Protein AF-A0A1G1PD47-F1 (afdb_monomer_lite)

Structure (mmCIF, N/CA/C/O backbone):
data_AF-A0A1G1PD47-F1
#
_entry.id   AF-A0A1G1PD47-F1
#
loop_
_atom_site.group_PDB
_atom_site.id
_atom_site.type_symbol
_atom_site.label_atom_id
_atom_site.label_alt_id
_atom_site.label_comp_id
_atom_site.label_asym_id
_atom_site.label_entity_id
_atom_site.label_seq_id
_atom_site.pdbx_PDB_ins_code
_at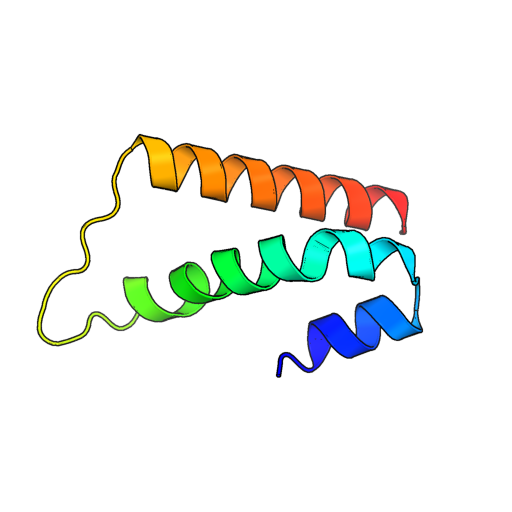om_site.Cartn_x
_atom_site.Cartn_y
_atom_site.Cartn_z
_atom_site.occupancy
_atom_site.B_iso_or_equiv
_atom_site.auth_seq_id
_atom_site.auth_comp_id
_atom_site.auth_asym_id
_atom_site.auth_atom_id
_atom_site.pdbx_PDB_model_num
ATOM 1 N N . MET A 1 1 ? -9.210 -10.514 -5.477 1.00 55.62 1 MET A N 1
ATOM 2 C CA . MET A 1 1 ? -9.378 -9.461 -4.452 1.00 55.62 1 MET A CA 1
ATOM 3 C C . MET A 1 1 ? -8.676 -9.932 -3.192 1.00 55.62 1 MET A C 1
ATOM 5 O O . MET A 1 1 ? -8.806 -11.104 -2.861 1.00 55.62 1 MET A O 1
ATOM 9 N N . ASP A 1 2 ? -7.886 -9.067 -2.566 1.00 76.62 2 ASP A N 1
ATOM 10 C CA . ASP A 1 2 ? -6.891 -9.451 -1.563 1.00 76.62 2 ASP A CA 1
ATOM 11 C C . ASP A 1 2 ? -7.539 -9.775 -0.206 1.00 76.62 2 ASP A C 1
ATOM 13 O O . ASP A 1 2 ? -8.085 -8.894 0.463 1.00 76.62 2 ASP A O 1
ATOM 17 N N . TYR A 1 3 ? -7.528 -11.053 0.189 1.00 87.12 3 TYR A N 1
ATOM 18 C CA . TYR A 1 3 ? -8.244 -11.540 1.378 1.00 87.12 3 TYR A CA 1
ATOM 19 C C . TYR A 1 3 ? -7.786 -10.840 2.666 1.00 87.12 3 TYR A C 1
ATOM 21 O O . TYR A 1 3 ? -8.610 -10.486 3.508 1.00 87.12 3 TYR A O 1
ATOM 29 N N . LEU A 1 4 ? -6.484 -10.561 2.786 1.00 88.25 4 LEU A N 1
ATOM 30 C CA . LEU A 1 4 ? -5.919 -9.868 3.943 1.00 88.25 4 LEU A CA 1
ATOM 31 C C . LEU A 1 4 ? -6.443 -8.433 4.071 1.00 88.25 4 LEU A C 1
ATOM 33 O O . LEU A 1 4 ? -6.838 -8.022 5.158 1.00 88.25 4 LEU A O 1
ATOM 37 N N . LEU A 1 5 ? -6.507 -7.687 2.964 1.00 88.12 5 LEU A N 1
ATOM 38 C CA . LEU A 1 5 ? -7.009 -6.313 2.974 1.00 88.12 5 LEU A CA 1
ATOM 39 C C . LEU A 1 5 ? -8.478 -6.262 3.407 1.00 88.12 5 LEU A C 1
ATOM 41 O O . LEU A 1 5 ? -8.872 -5.359 4.143 1.00 88.12 5 LEU A O 1
ATOM 45 N N . LYS A 1 6 ? -9.282 -7.249 2.994 1.00 90.69 6 LYS A N 1
ATOM 46 C CA . LYS A 1 6 ? -10.665 -7.379 3.465 1.00 90.69 6 LYS A CA 1
ATOM 47 C C . LYS A 1 6 ? -10.717 -7.549 4.986 1.00 90.69 6 LYS A C 1
ATOM 49 O O . LYS A 1 6 ? -11.408 -6.782 5.644 1.00 90.69 6 LYS A O 1
ATOM 54 N N . LEU A 1 7 ? -9.939 -8.480 5.541 1.00 92.00 7 LEU A N 1
ATOM 55 C CA . LEU A 1 7 ? -9.884 -8.696 6.991 1.00 92.00 7 LEU A CA 1
ATOM 56 C C . LEU A 1 7 ? -9.435 -7.440 7.750 1.00 92.00 7 LEU A C 1
ATOM 58 O O . LEU A 1 7 ? -9.992 -7.120 8.797 1.00 92.00 7 LEU A O 1
ATOM 62 N N . CYS A 1 8 ? -8.465 -6.695 7.214 1.00 90.25 8 CYS A N 1
ATOM 63 C CA . CYS A 1 8 ? -8.045 -5.425 7.800 1.00 90.25 8 CYS A CA 1
ATOM 64 C C . CYS A 1 8 ? -9.183 -4.394 7.803 1.00 90.25 8 CYS A C 1
ATOM 66 O O . CYS A 1 8 ? -9.395 -3.741 8.822 1.00 90.25 8 CYS A O 1
ATOM 68 N N . LYS A 1 9 ? -9.939 -4.270 6.703 1.00 90.31 9 LYS A N 1
ATOM 69 C CA . LYS A 1 9 ? -11.102 -3.368 6.615 1.00 90.31 9 LYS A CA 1
ATOM 70 C C . LYS A 1 9 ? -12.214 -3.745 7.596 1.00 90.31 9 LYS A C 1
ATOM 72 O O . LYS A 1 9 ? -12.811 -2.845 8.181 1.00 90.31 9 LYS A O 1
ATOM 77 N N . ASP A 1 10 ? -12.452 -5.041 7.788 1.00 91.50 10 ASP A N 1
ATOM 78 C CA . ASP A 1 10 ? -13.448 -5.556 8.735 1.00 91.50 10 ASP A CA 1
ATOM 79 C C . ASP A 1 10 ? -13.026 -5.299 10.197 1.00 91.50 10 ASP A C 1
ATOM 81 O O . ASP A 1 10 ? -13.870 -5.029 11.048 1.00 91.50 10 ASP A O 1
ATOM 85 N N . PHE A 1 11 ? -11.720 -5.325 10.492 1.00 90.06 11 PHE A N 1
ATOM 86 C CA . PHE A 1 11 ? -11.176 -4.978 11.811 1.00 90.06 11 PHE A CA 1
ATOM 87 C C . PHE A 1 11 ? -11.187 -3.465 12.080 1.00 90.06 11 PHE A C 1
ATOM 89 O O . PHE A 1 11 ? -11.506 -3.025 13.183 1.00 90.06 11 PHE A O 1
ATOM 96 N N . ASN A 1 12 ? -10.812 -2.652 11.088 1.00 87.81 12 ASN A N 1
ATOM 97 C CA . ASN A 1 12 ? -10.787 -1.199 11.202 1.00 87.81 12 ASN A CA 1
ATOM 98 C C . ASN A 1 12 ? -11.010 -0.540 9.835 1.00 87.81 12 ASN A C 1
ATOM 100 O O . ASN A 1 12 ? -10.149 -0.570 8.954 1.00 87.81 12 ASN A O 1
ATOM 104 N N . HIS A 1 13 ? -12.140 0.152 9.689 1.00 87.81 13 HIS A N 1
ATOM 105 C CA . HIS A 1 13 ? -12.528 0.798 8.435 1.00 87.81 13 HIS A CA 1
ATOM 106 C C . HIS A 1 13 ? -11.518 1.833 7.909 1.00 87.81 13 HIS A C 1
ATOM 108 O O . HIS A 1 13 ? -11.498 2.077 6.706 1.00 87.81 13 HIS A O 1
ATOM 114 N N . LYS A 1 14 ? -10.619 2.381 8.747 1.00 86.62 14 LYS A N 1
ATOM 115 C CA . LYS A 1 14 ? -9.530 3.275 8.298 1.00 86.62 14 LYS A CA 1
ATOM 116 C C . LYS A 1 14 ? -8.549 2.602 7.333 1.00 86.62 14 LYS A C 1
ATOM 118 O O . LYS A 1 14 ? -7.798 3.290 6.654 1.00 86.62 14 LYS A O 1
ATOM 123 N N . PHE A 1 15 ? -8.533 1.270 7.255 1.00 88.44 15 PHE A N 1
ATOM 124 C CA . PHE A 1 15 ? -7.737 0.559 6.255 1.00 88.44 15 PHE A CA 1
ATOM 125 C C . PHE A 1 15 ? -8.292 0.694 4.828 1.00 88.44 15 PHE A C 1
ATOM 127 O O . PHE A 1 15 ? -7.549 0.440 3.882 1.00 88.44 15 PHE A O 1
ATOM 134 N N . ALA A 1 16 ? -9.544 1.138 4.651 1.00 89.56 16 ALA A N 1
ATOM 135 C CA . ALA A 1 16 ? -10.106 1.420 3.329 1.00 89.56 16 ALA A CA 1
ATOM 136 C C . ALA A 1 16 ? -9.349 2.544 2.599 1.00 89.56 16 ALA A C 1
ATOM 138 O O . ALA A 1 16 ? -9.142 2.445 1.393 1.00 89.56 16 ALA A O 1
ATOM 139 N N . ASP A 1 17 ? -8.829 3.532 3.335 1.00 91.25 17 ASP A N 1
ATOM 140 C CA . ASP A 1 17 ? -8.049 4.651 2.782 1.00 91.25 17 ASP A CA 1
ATOM 141 C C . ASP A 1 17 ? -6.733 4.200 2.115 1.00 91.25 17 ASP A C 1
ATOM 143 O O . ASP A 1 17 ? -6.102 4.963 1.387 1.00 91.25 17 ASP A O 1
ATOM 147 N N . TYR A 1 18 ? -6.302 2.958 2.362 1.00 89.94 18 TYR A N 1
ATOM 148 C CA . TYR A 1 18 ? -5.038 2.402 1.874 1.00 89.94 18 TYR A CA 1
ATOM 149 C C . TYR A 1 18 ? -5.227 1.285 0.842 1.00 89.94 18 TYR A C 1
ATOM 151 O O . TYR A 1 18 ? -4.251 0.637 0.465 1.00 89.94 18 TYR A O 1
ATOM 159 N N . GLU A 1 19 ? -6.455 1.046 0.376 1.00 90.56 19 GLU A N 1
ATOM 160 C CA . GLU A 1 19 ? -6.758 -0.011 -0.593 1.00 90.56 19 GLU A CA 1
ATOM 161 C C . GLU A 1 19 ? -6.013 0.182 -1.916 1.00 90.56 19 GLU A C 1
ATOM 163 O O . GLU A 1 19 ? -5.351 -0.741 -2.391 1.00 90.56 19 GLU A O 1
ATOM 168 N N . GLU A 1 20 ? -6.034 1.393 -2.471 1.00 90.31 20 GLU A N 1
ATOM 169 C CA . GLU A 1 20 ? -5.308 1.714 -3.702 1.00 90.31 20 GLU A CA 1
ATOM 170 C C . GLU A 1 20 ? -3.793 1.534 -3.525 1.00 90.31 20 GLU A C 1
ATOM 172 O O . GLU A 1 20 ? -3.132 0.875 -4.330 1.00 90.31 20 GLU A O 1
ATOM 177 N N . SER A 1 21 ? -3.253 2.031 -2.410 1.00 91.69 21 SER A N 1
ATOM 178 C CA . SER A 1 21 ? -1.843 1.881 -2.044 1.00 91.69 21 SER A CA 1
ATOM 179 C C . SER A 1 21 ? -1.427 0.411 -1.938 1.00 91.69 21 SER A C 1
ATOM 181 O O . SER A 1 21 ? -0.370 0.030 -2.439 1.00 91.69 21 SER A O 1
ATOM 183 N N . ALA A 1 22 ? -2.258 -0.437 -1.325 1.00 89.75 22 ALA A N 1
ATOM 184 C CA . ALA A 1 22 ? -2.007 -1.871 -1.205 1.00 89.75 22 ALA A CA 1
ATOM 185 C C . ALA A 1 22 ? -2.037 -2.580 -2.571 1.00 89.75 22 ALA A C 1
ATOM 187 O O . ALA A 1 22 ? -1.164 -3.399 -2.859 1.00 89.75 22 ALA A O 1
ATOM 188 N N . LEU A 1 23 ? -2.983 -2.220 -3.446 1.00 87.88 23 LEU A N 1
ATOM 189 C CA . LEU A 1 23 ? -3.068 -2.762 -4.806 1.00 87.88 23 LEU A CA 1
ATOM 190 C C . LEU A 1 23 ? -1.843 -2.403 -5.654 1.00 87.88 23 LEU A C 1
ATOM 192 O O . LEU A 1 23 ? -1.338 -3.251 -6.390 1.00 87.88 23 LEU A O 1
ATOM 196 N N . VAL A 1 24 ? -1.343 -1.169 -5.537 1.00 88.75 24 VAL A N 1
ATOM 197 C CA . VAL A 1 24 ? -0.093 -0.748 -6.186 1.00 88.75 24 VAL A CA 1
ATOM 198 C C . VAL A 1 24 ? 1.079 -1.578 -5.665 1.00 88.75 24 VAL A C 1
ATOM 200 O O . VAL A 1 24 ? 1.859 -2.105 -6.456 1.00 88.75 24 VAL A O 1
ATOM 203 N N . LEU A 1 25 ? 1.184 -1.737 -4.343 1.00 89.75 25 LEU A N 1
ATOM 204 C CA . LEU A 1 25 ? 2.301 -2.436 -3.708 1.00 89.75 25 LEU A CA 1
ATOM 205 C C . LEU A 1 25 ? 2.344 -3.940 -4.005 1.00 89.75 25 LEU A C 1
ATOM 207 O O . LEU A 1 25 ? 3.431 -4.513 -4.079 1.00 89.75 25 LEU A O 1
ATOM 211 N N . ASN A 1 26 ? 1.191 -4.571 -4.228 1.00 86.56 26 ASN A N 1
ATOM 212 C CA . ASN A 1 26 ? 1.107 -6.000 -4.528 1.00 86.56 26 ASN A CA 1
ATOM 213 C C . ASN A 1 26 ? 1.886 -6.421 -5.776 1.00 86.56 26 ASN A C 1
ATOM 215 O O . ASN A 1 26 ? 2.456 -7.513 -5.798 1.00 86.56 26 ASN A O 1
ATOM 219 N N . LYS A 1 27 ? 1.960 -5.551 -6.789 1.00 80.56 27 LYS A N 1
ATOM 220 C CA . LYS A 1 27 ? 2.685 -5.815 -8.043 1.00 80.56 27 LYS A CA 1
ATOM 221 C C . LYS A 1 27 ? 4.164 -6.111 -7.775 1.00 80.56 27 LYS A C 1
ATOM 223 O O . LYS A 1 27 ? 4.705 -7.120 -8.222 1.00 80.56 27 LYS A O 1
ATOM 228 N N . TYR A 1 28 ? 4.775 -5.323 -6.892 1.00 82.94 28 TYR A N 1
ATOM 229 C CA . TYR A 1 28 ? 6.169 -5.493 -6.470 1.00 82.94 28 TYR A CA 1
ATOM 230 C C . TYR A 1 28 ? 6.396 -6.695 -5.540 1.00 82.94 28 TYR A C 1
ATOM 232 O O . TYR A 1 28 ? 7.537 -7.077 -5.288 1.00 82.94 28 TYR A O 1
ATOM 240 N N . GLY A 1 29 ? 5.339 -7.299 -4.991 1.00 76.19 29 GLY A N 1
ATOM 241 C CA . GLY A 1 29 ? 5.456 -8.483 -4.141 1.00 76.19 29 GLY A CA 1
ATOM 242 C C . GLY A 1 29 ? 5.798 -9.752 -4.926 1.00 76.19 29 GLY A C 1
ATOM 243 O O . GLY A 1 29 ? 6.512 -10.612 -4.397 1.00 76.19 29 GLY A O 1
ATOM 244 N N . ILE A 1 30 ? 5.312 -9.839 -6.169 1.00 68.75 30 ILE A N 1
ATOM 245 C CA . ILE A 1 30 ? 5.333 -11.038 -7.019 1.00 68.75 30 ILE A CA 1
ATOM 246 C C . ILE A 1 30 ? 6.300 -10.858 -8.194 1.00 68.75 30 ILE A C 1
ATOM 248 O O . ILE A 1 30 ? 7.209 -11.670 -8.369 1.00 68.75 30 ILE A O 1
ATOM 252 N N . GLU A 1 31 ? 6.135 -9.781 -8.965 1.00 67.06 31 GLU A N 1
ATOM 253 C CA . GLU A 1 31 ? 6.810 -9.584 -10.256 1.00 67.06 31 GLU A CA 1
ATOM 254 C C . GLU A 1 31 ? 8.349 -9.560 -10.173 1.00 67.06 31 GLU A C 1
ATOM 256 O O . GLU A 1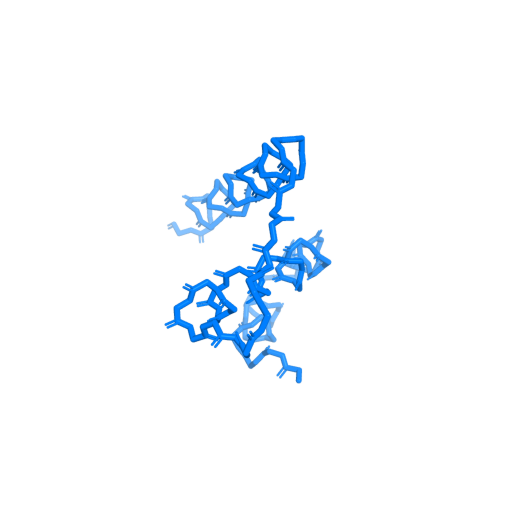 31 ? 8.994 -10.171 -11.023 1.00 67.06 31 GLU A O 1
ATOM 261 N N . PRO A 1 32 ? 8.987 -8.964 -9.145 1.00 63.12 32 PRO A N 1
ATOM 262 C CA . PRO A 1 32 ? 10.449 -8.968 -9.047 1.00 63.12 32 PRO A CA 1
ATOM 263 C C . PRO A 1 32 ? 11.047 -10.333 -8.680 1.00 63.12 32 PRO A C 1
ATOM 265 O O . PRO A 1 32 ? 12.240 -10.546 -8.877 1.00 63.12 32 PRO A O 1
ATOM 268 N N . ARG A 1 33 ? 10.254 -11.243 -8.092 1.00 65.25 33 ARG A N 1
ATOM 269 C CA . ARG A 1 33 ? 10.728 -12.569 -7.643 1.00 65.25 33 ARG A CA 1
ATOM 270 C C . ARG A 1 33 ? 10.555 -13.647 -8.705 1.00 65.25 33 ARG A C 1
ATOM 272 O O . ARG A 1 33 ? 11.294 -14.625 -8.691 1.00 65.25 33 ARG A O 1
ATOM 279 N N . TYR A 1 34 ? 9.591 -13.456 -9.599 1.00 67.88 34 TYR A N 1
ATOM 280 C CA . TYR A 1 34 ? 9.308 -14.334 -10.726 1.00 67.88 34 TYR A CA 1
ATOM 281 C C . TYR A 1 34 ? 9.289 -13.477 -11.988 1.00 67.88 34 TYR A C 1
ATOM 283 O O . TYR A 1 34 ? 8.206 -13.131 -12.466 1.00 67.88 34 TYR A O 1
ATOM 291 N N . PRO A 1 35 ? 10.468 -13.056 -12.482 1.00 61.69 35 PRO A N 1
ATOM 292 C CA . PRO A 1 35 ? 10.518 -12.233 -13.674 1.00 61.69 35 PRO A CA 1
ATOM 293 C C . PRO A 1 35 ? 9.848 -13.003 -14.812 1.00 61.69 35 PRO A C 1
ATOM 295 O O . PRO A 1 35 ? 10.198 -14.152 -15.085 1.00 61.69 35 PRO A O 1
ATOM 298 N N . ALA A 1 36 ? 8.861 -12.375 -15.451 1.00 62.69 36 ALA A N 1
ATOM 299 C CA . ALA A 1 36 ? 8.386 -12.825 -16.751 1.00 62.69 36 ALA A CA 1
ATOM 300 C C . ALA A 1 36 ? 9.566 -12.838 -17.742 1.00 62.69 36 ALA A C 1
ATOM 302 O O . ALA A 1 36 ? 10.615 -12.251 -17.468 1.00 62.69 36 ALA A O 1
ATOM 303 N N . ASP A 1 37 ? 9.390 -13.439 -18.921 1.00 63.78 37 ASP A N 1
ATOM 304 C CA . ASP A 1 37 ? 10.438 -13.516 -19.958 1.00 63.78 37 ASP A CA 1
ATOM 305 C C . ASP A 1 37 ? 11.041 -12.143 -20.341 1.00 63.78 37 ASP A C 1
ATOM 307 O O . ASP A 1 37 ? 12.107 -12.070 -20.951 1.00 63.78 37 ASP A O 1
ATOM 311 N N . ILE A 1 38 ? 10.379 -11.043 -19.959 1.00 67.06 38 ILE A N 1
ATOM 312 C CA . ILE A 1 38 ? 10.826 -9.665 -20.141 1.00 67.06 38 ILE A CA 1
ATOM 313 C C . ILE A 1 38 ? 11.078 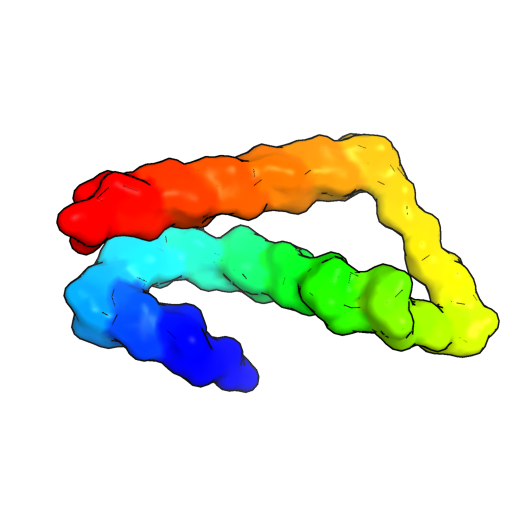-9.019 -18.765 1.00 67.06 38 ILE A C 1
ATOM 315 O O . ILE A 1 38 ? 10.149 -8.935 -17.954 1.00 67.06 38 ILE A O 1
ATOM 319 N N . PRO A 1 39 ? 12.292 -8.497 -18.500 1.00 71.44 39 PRO A N 1
ATOM 320 C CA . PRO A 1 39 ? 12.581 -7.763 -17.276 1.00 71.44 39 PRO A CA 1
ATOM 321 C C . PRO A 1 39 ? 11.716 -6.504 -17.174 1.00 71.44 39 PRO A C 1
ATOM 323 O O . PRO A 1 39 ? 11.712 -5.661 -18.074 1.00 71.44 39 PRO A O 1
ATOM 326 N N . ILE A 1 40 ? 11.015 -6.352 -16.052 1.00 76.75 40 ILE A N 1
ATOM 327 C CA . ILE A 1 40 ? 10.281 -5.126 -15.737 1.00 76.75 40 ILE A CA 1
ATOM 328 C C . ILE A 1 40 ? 11.256 -4.154 -15.072 1.00 76.75 40 ILE A C 1
ATOM 330 O O . ILE A 1 40 ? 11.780 -4.419 -13.988 1.00 76.75 40 ILE A O 1
ATOM 334 N N . TYR A 1 41 ? 11.509 -3.026 -15.733 1.00 81.69 41 TYR A N 1
ATOM 335 C CA . TYR A 1 41 ? 12.332 -1.946 -15.199 1.00 81.69 41 TYR A CA 1
ATOM 336 C C . TYR A 1 41 ? 11.441 -0.872 -14.582 1.00 81.69 41 TYR A C 1
ATOM 338 O O . TYR A 1 41 ? 10.706 -0.187 -15.290 1.00 81.69 41 TYR A O 1
ATOM 346 N N . TYR A 1 42 ? 11.546 -0.700 -13.268 1.00 85.88 42 TYR A N 1
ATOM 347 C CA . TYR A 1 42 ? 10.849 0.357 -12.541 1.00 85.88 42 TYR A CA 1
ATOM 348 C C . TYR A 1 42 ? 11.685 1.633 -12.510 1.00 85.88 42 TYR A C 1
ATOM 350 O O . TYR A 1 42 ? 12.904 1.593 -12.316 1.00 85.88 42 TYR A O 1
ATOM 358 N N . SER A 1 43 ? 11.032 2.784 -12.663 1.00 92.44 43 SER A N 1
ATOM 359 C CA . SER A 1 43 ? 11.733 4.065 -12.561 1.00 92.44 43 SER A CA 1
ATOM 360 C C . SER A 1 43 ? 12.110 4.387 -11.107 1.00 92.44 43 SER A C 1
ATOM 362 O O . SER A 1 43 ? 11.504 3.900 -10.146 1.00 92.44 43 SER A O 1
ATOM 364 N N . VAL A 1 44 ? 13.104 5.261 -10.923 1.00 93.19 44 VAL A N 1
ATOM 365 C CA . VAL A 1 44 ? 13.501 5.738 -9.586 1.00 93.19 44 VAL A CA 1
ATOM 366 C C . VAL A 1 44 ? 12.337 6.442 -8.880 1.00 93.19 44 VAL A C 1
ATOM 368 O O . VAL A 1 44 ? 12.131 6.241 -7.684 1.00 93.19 44 VAL A O 1
ATOM 371 N N . GLU A 1 45 ? 11.556 7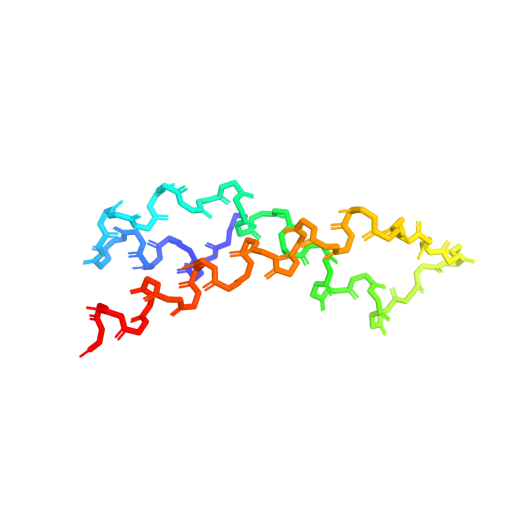.243 -9.605 1.00 95.06 45 GLU A N 1
ATOM 372 C CA . GLU A 1 45 ? 10.437 8.003 -9.033 1.00 95.06 45 GLU A CA 1
ATOM 373 C C . GLU A 1 45 ? 9.259 7.107 -8.640 1.00 95.06 45 GLU A C 1
ATOM 375 O O . GLU A 1 45 ? 8.671 7.269 -7.567 1.00 95.06 45 GLU A O 1
ATOM 380 N N . GLU A 1 46 ? 8.971 6.094 -9.454 1.00 91.94 46 GLU A N 1
ATOM 381 C CA . GLU A 1 46 ? 8.001 5.052 -9.122 1.00 91.94 46 GLU A CA 1
ATOM 382 C C . GLU A 1 46 ? 8.420 4.289 -7.861 1.00 91.94 46 GLU A C 1
ATOM 384 O O . GLU A 1 46 ? 7.640 4.159 -6.915 1.00 91.94 46 GLU A O 1
ATOM 389 N N . THR A 1 47 ? 9.690 3.888 -7.786 1.00 91.19 47 THR A N 1
ATOM 390 C CA . THR A 1 47 ? 10.235 3.173 -6.626 1.00 91.19 47 THR A CA 1
ATOM 391 C C . THR A 1 47 ? 10.156 4.023 -5.354 1.00 91.19 47 THR A C 1
ATOM 393 O O . THR A 1 47 ? 9.743 3.539 -4.298 1.00 91.19 47 THR A O 1
ATOM 396 N N . LYS A 1 48 ? 10.496 5.318 -5.431 1.00 95.00 48 LYS A N 1
ATOM 397 C CA . LYS A 1 48 ? 10.351 6.260 -4.306 1.00 95.00 48 LYS A CA 1
ATOM 398 C C . LYS A 1 48 ? 8.901 6.364 -3.841 1.00 95.00 48 LYS A C 1
ATOM 400 O O . LYS A 1 48 ? 8.646 6.378 -2.634 1.00 95.00 48 LYS A O 1
ATOM 405 N N . THR A 1 49 ? 7.966 6.417 -4.785 1.00 94.38 49 THR A N 1
ATOM 406 C CA . THR A 1 49 ? 6.530 6.494 -4.503 1.00 94.38 49 THR A CA 1
ATOM 407 C C . THR A 1 49 ? 6.050 5.224 -3.804 1.00 94.38 49 THR A C 1
ATOM 409 O O . THR A 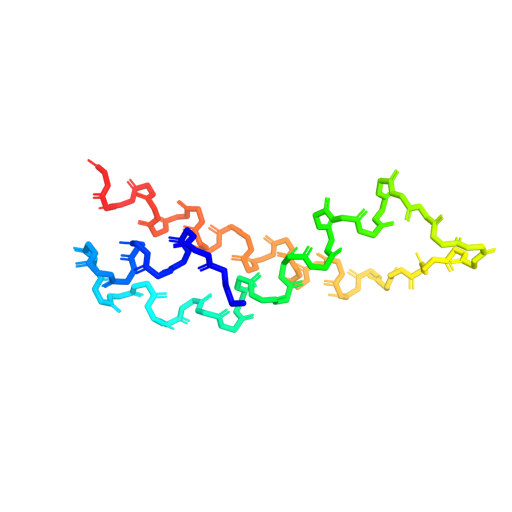1 49 ? 5.449 5.312 -2.735 1.00 94.38 49 THR A O 1
ATOM 412 N N . ALA A 1 50 ? 6.412 4.046 -4.317 1.00 93.00 50 ALA A N 1
ATOM 413 C CA . ALA A 1 50 ? 6.092 2.764 -3.692 1.00 93.00 50 ALA A CA 1
ATOM 414 C C . ALA A 1 50 ? 6.645 2.673 -2.256 1.00 93.00 50 ALA A C 1
ATOM 416 O O . ALA A 1 50 ? 5.915 2.356 -1.316 1.00 93.00 50 ALA A O 1
ATOM 417 N N . ILE A 1 51 ? 7.910 3.048 -2.039 1.00 94.38 51 ILE A N 1
ATOM 418 C CA . ILE A 1 51 ? 8.515 3.066 -0.696 1.00 94.38 51 ILE A CA 1
ATOM 419 C C . ILE A 1 51 ? 7.755 4.007 0.249 1.00 94.38 51 ILE A C 1
ATOM 421 O O . ILE A 1 51 ? 7.574 3.684 1.428 1.00 94.38 51 ILE A O 1
ATOM 425 N N . LYS A 1 52 ? 7.314 5.174 -0.235 1.00 95.62 52 LYS A N 1
ATOM 426 C CA . LYS A 1 52 ? 6.530 6.122 0.565 1.00 95.62 52 LYS A CA 1
ATOM 427 C C . LYS A 1 52 ? 5.192 5.512 0.993 1.00 95.62 52 LYS A C 1
ATOM 429 O O . LYS A 1 52 ? 4.903 5.515 2.189 1.00 95.62 52 LYS A O 1
ATOM 434 N N . LEU A 1 53 ? 4.441 4.930 0.056 1.00 94.44 53 LEU A N 1
ATOM 435 C CA . LEU A 1 53 ? 3.152 4.281 0.328 1.00 94.44 53 LEU A CA 1
ATOM 436 C C . LEU A 1 53 ? 3.301 3.145 1.350 1.00 94.44 53 LEU A C 1
ATOM 438 O O . LEU A 1 53 ? 2.550 3.065 2.321 1.00 94.44 53 LEU A O 1
ATOM 442 N N . ALA A 1 54 ? 4.335 2.313 1.199 1.00 94.06 54 ALA A N 1
ATOM 443 C CA . ALA A 1 54 ? 4.613 1.226 2.135 1.00 94.06 54 ALA A CA 1
ATOM 444 C C . ALA A 1 54 ? 4.890 1.744 3.557 1.00 94.06 54 ALA A C 1
ATOM 446 O O . ALA A 1 54 ? 4.3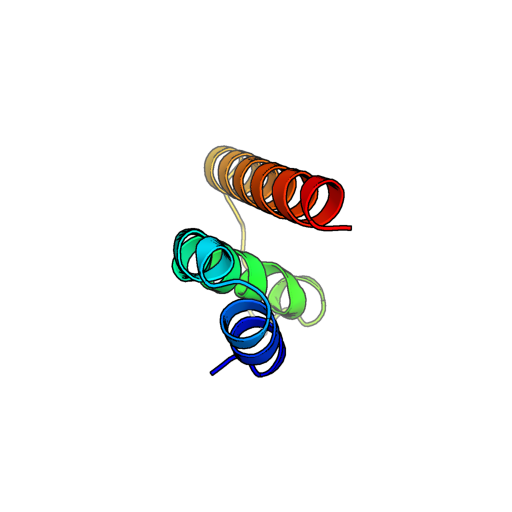79 1.202 4.540 1.00 94.06 54 ALA A O 1
ATOM 447 N N . LYS A 1 55 ? 5.669 2.827 3.688 1.00 95.19 55 LYS A N 1
ATOM 448 C CA . LYS A 1 55 ? 5.955 3.455 4.988 1.00 95.19 55 LYS A CA 1
ATOM 449 C C . LYS A 1 55 ? 4.700 4.018 5.652 1.00 95.19 55 LYS A C 1
ATOM 451 O O . LYS A 1 55 ? 4.582 3.937 6.876 1.00 95.19 55 LYS A O 1
ATOM 456 N N . GLU A 1 56 ? 3.786 4.590 4.876 1.00 92.50 56 GLU A N 1
ATOM 457 C CA . GLU A 1 56 ? 2.515 5.115 5.383 1.00 92.50 56 GLU A CA 1
ATOM 458 C C . GLU A 1 56 ? 1.632 3.990 5.934 1.00 92.50 56 GLU A C 1
ATOM 460 O O . GLU A 1 56 ? 1.210 4.072 7.090 1.00 92.50 56 GLU A O 1
ATOM 465 N N . ILE A 1 57 ? 1.473 2.891 5.190 1.00 90.81 57 ILE A N 1
ATOM 466 C CA . ILE A 1 57 ? 0.716 1.712 5.642 1.00 90.81 57 ILE A CA 1
ATOM 467 C C . ILE A 1 57 ? 1.325 1.121 6.922 1.00 90.81 57 ILE A C 1
ATOM 469 O O . ILE A 1 57 ? 0.616 0.903 7.904 1.00 90.81 57 ILE A O 1
ATOM 473 N N . ILE A 1 58 ? 2.649 0.929 6.969 1.00 92.12 58 ILE A N 1
ATOM 474 C CA . ILE A 1 58 ? 3.339 0.411 8.164 1.00 92.12 58 ILE A CA 1
ATOM 475 C C . ILE A 1 58 ? 3.098 1.314 9.377 1.00 92.12 58 ILE A C 1
ATOM 477 O O . ILE A 1 58 ? 2.882 0.823 10.486 1.00 92.12 58 ILE A O 1
ATOM 481 N N . ARG A 1 59 ? 3.137 2.639 9.193 1.00 91.12 59 ARG A N 1
ATOM 482 C CA . ARG A 1 59 ? 2.887 3.594 10.279 1.00 91.12 59 ARG A CA 1
ATOM 483 C C . ARG A 1 59 ? 1.465 3.463 10.825 1.00 91.12 59 ARG A C 1
ATOM 485 O O . ARG A 1 59 ? 1.287 3.600 12.031 1.00 91.12 59 ARG A O 1
ATOM 492 N N . VAL A 1 60 ? 0.477 3.223 9.968 1.00 87.81 60 VAL A N 1
ATOM 493 C CA . VAL A 1 60 ? -0.923 3.035 10.378 1.00 87.81 60 VAL A CA 1
ATOM 494 C C . VAL A 1 60 ? -1.080 1.741 11.156 1.00 87.81 60 VAL A C 1
ATOM 496 O O . VAL A 1 60 ? -1.624 1.768 12.255 1.00 87.81 60 VAL A O 1
ATOM 499 N N . ILE A 1 61 ? -0.526 0.640 10.642 1.00 87.25 61 ILE A N 1
ATOM 500 C CA . ILE A 1 61 ? -0.550 -0.663 11.317 1.00 87.25 61 ILE A CA 1
ATOM 501 C C . ILE A 1 61 ? 0.066 -0.548 12.716 1.00 87.25 61 ILE A C 1
ATOM 503 O O . ILE A 1 61 ? -0.558 -0.942 13.692 1.00 87.25 61 ILE A O 1
ATOM 507 N N . LYS A 1 62 ? 1.239 0.084 12.841 1.00 89.38 62 LYS A N 1
ATOM 508 C CA . LYS A 1 62 ? 1.912 0.290 14.136 1.00 89.38 62 LYS A CA 1
ATOM 509 C C . LYS A 1 62 ? 1.145 1.161 15.132 1.00 89.38 62 LYS A C 1
ATOM 511 O O . LYS A 1 62 ? 1.483 1.139 16.304 1.00 89.38 62 LYS A O 1
ATOM 516 N N . LYS A 1 63 ? 0.197 1.982 14.676 1.00 86.88 63 LYS A N 1
ATOM 517 C CA . LYS A 1 63 ? -0.671 2.787 15.552 1.00 86.88 63 LYS A CA 1
ATOM 518 C C . LYS A 1 63 ? -1.962 2.060 15.932 1.00 86.88 63 LYS A C 1
ATOM 520 O O . LYS A 1 63 ? -2.667 2.533 16.816 1.00 86.88 63 LYS A O 1
ATOM 525 N N . ALA A 1 64 ? -2.314 1.007 15.200 1.00 77.75 64 ALA A N 1
ATOM 526 C CA . ALA A 1 64 ? -3.538 0.238 15.390 1.00 77.75 64 ALA A CA 1
ATOM 527 C C . ALA A 1 64 ? -3.336 -1.007 16.273 1.00 77.75 64 ALA A C 1
ATOM 529 O O . ALA A 1 64 ? -4.324 -1.637 16.642 1.00 77.75 64 ALA A O 1
ATOM 530 N N . ILE A 1 65 ? -2.078 -1.347 16.571 1.00 67.81 65 ILE A N 1
ATOM 531 C CA . ILE A 1 65 ? -1.630 -2.385 17.511 1.00 67.81 65 ILE A CA 1
ATOM 532 C C . ILE A 1 65 ? -1.133 -1.678 18.771 1.00 67.81 65 ILE A C 1
ATOM 534 O O . ILE A 1 65 ? -1.449 -2.164 19.876 1.00 67.81 65 ILE A O 1
#

Radius of gyration: 13.52 Å; chains: 1; bounding box: 27×22×38 Å

Sequence (65 aa):
MDYLLKLCKDFNHKFADYEESALVLNKYGIEPRYPADIPIYYSVEETKTAIKLAKEIIRVIKKAI

pLDDT: mean 84.67, std 10.36, range [55.62, 95.62]

Foldseek 3Di:
DDPVLVVVCVVPVVSVVLPVLVVLLVCVVPCVVDPDVDHDDDDPVSVVVNVVSVVVVVVVVVVVD

Secondary structure (DSSP, 8-state):
--HHHHHHHHH-GGGGGGHHHHHHHHHHHHTTTS--SS-----HHHHHHHHHHHHHHHHHHHHH-